Protein AF-A0A522A6L1-F1 (afdb_monomer)

pLDDT: mean 83.58, std 16.87, range [43.78, 98.69]

Solvent-accessible surface area (backbone atoms only — not comparable to full-atom values): 8340 Å² total; per-residue (Å²): 120,76,72,61,56,57,54,59,55,55,58,62,72,67,55,77,78,79,66,90,67,62,42,69,66,44,76,40,75,52,79,42,57,70,81,71,92,46,49,16,34,27,39,37,32,61,22,36,39,51,33,74,46,68,96,42,51,43,64,48,28,41,23,33,35,40,39,32,49,22,40,40,36,20,24,17,7,37,40,48,37,16,37,41,90,86,75,62,67,79,43,66,12,54,35,36,37,30,21,41,64,6,35,38,34,13,30,37,63,84,66,90,85,67,92,48,74,80,68,49,46,76,79,46,55,33,38,73,46,80,38,46,80,38,79,44,76,42,40,76,72,97,59,97,43,35,49,79,45,66,41,68,77,130

Structure (mmCIF, N/CA/C/O backbone):
data_AF-A0A522A6L1-F1
#
_entry.id   AF-A0A522A6L1-F1
#
loop_
_atom_site.group_PDB
_atom_site.id
_atom_site.type_symbol
_atom_site.label_atom_id
_atom_site.label_alt_id
_atom_site.label_comp_id
_atom_site.label_asym_id
_atom_site.label_entity_id
_atom_site.label_seq_id
_atom_site.pdbx_PDB_ins_code
_atom_site.Cartn_x
_atom_site.Cartn_y
_atom_site.Cartn_z
_atom_site.occupancy
_atom_site.B_iso_or_equiv
_atom_site.auth_seq_id
_atom_site.auth_comp_id
_atom_site.auth_asym_id
_atom_site.auth_atom_id
_atom_site.pdbx_PDB_model_num
ATOM 1 N N . MET A 1 1 ? -58.628 11.041 -0.594 1.00 51.97 1 MET A N 1
ATOM 2 C CA . MET A 1 1 ? -57.531 10.710 -1.535 1.00 51.97 1 MET A CA 1
ATOM 3 C C . MET A 1 1 ? -56.247 11.518 -1.302 1.00 51.97 1 MET A C 1
ATOM 5 O O . MET A 1 1 ? -55.186 10.922 -1.327 1.00 51.97 1 MET A O 1
ATOM 9 N N . LYS A 1 2 ? -56.299 12.824 -0.983 1.00 49.16 2 LYS A N 1
ATOM 10 C CA . LYS A 1 2 ? -55.092 13.662 -0.771 1.00 49.16 2 LYS A CA 1
ATOM 11 C C . LYS A 1 2 ? -54.230 13.294 0.459 1.00 49.16 2 LYS A C 1
ATOM 13 O O . LYS A 1 2 ? -53.025 13.484 0.431 1.00 49.16 2 LYS A O 1
ATOM 18 N N . ARG A 1 3 ? -54.829 12.726 1.518 1.00 54.03 3 ARG A N 1
ATOM 19 C CA . ARG A 1 3 ? -54.129 12.369 2.774 1.00 54.03 3 ARG A CA 1
ATOM 20 C C . ARG A 1 3 ? -53.244 11.116 2.681 1.00 54.03 3 ARG A C 1
ATOM 22 O O . ARG A 1 3 ? -52.267 11.024 3.410 1.00 54.03 3 ARG A O 1
ATOM 29 N N . LEU A 1 4 ? -53.564 10.183 1.783 1.00 54.91 4 LEU A N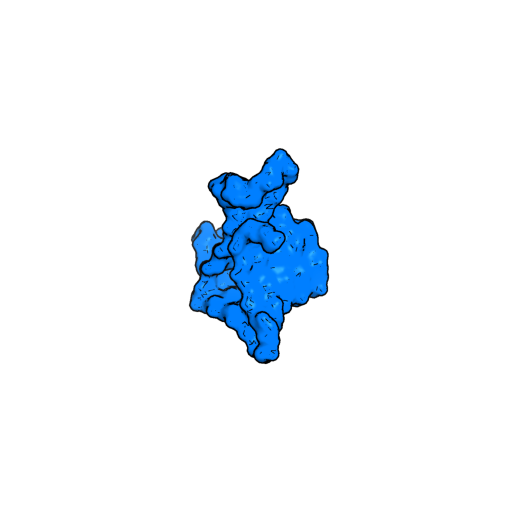 1
ATOM 30 C CA . LEU A 1 4 ? -52.783 8.950 1.591 1.00 54.91 4 LEU A CA 1
ATOM 31 C C . LEU A 1 4 ? -51.475 9.213 0.825 1.00 54.91 4 LEU A C 1
ATOM 33 O O . LEU A 1 4 ? -50.470 8.576 1.109 1.00 54.91 4 LEU A O 1
ATOM 37 N N . ILE A 1 5 ? -51.468 10.210 -0.066 1.00 58.81 5 ILE A N 1
ATOM 38 C CA . ILE A 1 5 ? -50.300 10.587 -0.882 1.00 58.81 5 ILE A CA 1
ATOM 39 C C . ILE A 1 5 ? -49.198 11.241 -0.025 1.00 58.81 5 ILE A C 1
ATOM 41 O O . ILE A 1 5 ? -48.010 11.014 -0.248 1.00 58.81 5 ILE A O 1
ATOM 45 N N . CYS A 1 6 ? -49.574 12.023 0.994 1.00 56.56 6 CYS A N 1
ATOM 46 C CA . CYS A 1 6 ? -48.604 12.669 1.886 1.00 56.56 6 CYS A CA 1
ATOM 47 C C . CYS A 1 6 ? -47.882 11.666 2.801 1.00 56.56 6 CYS A C 1
ATOM 49 O O . CYS A 1 6 ? -46.703 11.851 3.090 1.00 56.56 6 CYS A O 1
ATOM 51 N N . LEU A 1 7 ? -48.561 10.592 3.220 1.00 58.56 7 LEU A N 1
ATOM 52 C CA . LEU A 1 7 ? -47.963 9.539 4.050 1.00 58.56 7 LEU A CA 1
ATOM 53 C C . LEU A 1 7 ? -46.969 8.678 3.257 1.00 58.56 7 LEU A C 1
ATOM 55 O O . LEU A 1 7 ? -45.917 8.328 3.784 1.00 58.56 7 LEU A O 1
ATOM 59 N N . SER A 1 8 ? -47.246 8.403 1.978 1.00 59.91 8 SER A N 1
ATOM 60 C CA . SER A 1 8 ? -46.310 7.679 1.107 1.00 59.91 8 SER A CA 1
ATOM 61 C C . SER A 1 8 ? -45.046 8.480 0.770 1.00 59.91 8 SER A C 1
ATOM 63 O O . SER A 1 8 ? -43.976 7.891 0.655 1.00 59.91 8 SER A O 1
ATOM 65 N N . LEU A 1 9 ? -45.133 9.813 0.655 1.00 59.22 9 LEU A N 1
ATOM 66 C CA . LEU A 1 9 ? -43.952 10.662 0.436 1.00 59.22 9 LEU A CA 1
ATOM 67 C C . LEU A 1 9 ? -43.072 10.777 1.691 1.00 59.22 9 LEU A C 1
ATOM 69 O O . LEU A 1 9 ? -41.850 10.791 1.579 1.00 59.22 9 LEU A O 1
ATOM 73 N N . ALA A 1 10 ? -43.678 10.827 2.881 1.00 59.50 10 ALA A N 1
ATOM 74 C CA . ALA A 1 10 ? -42.939 10.889 4.143 1.00 59.50 10 ALA A CA 1
ATOM 75 C C . ALA A 1 10 ? -42.181 9.584 4.450 1.00 59.50 10 ALA A C 1
ATOM 77 O O . ALA A 1 10 ? -41.087 9.628 5.005 1.00 59.50 10 ALA A O 1
ATOM 78 N N . ALA A 1 11 ? -42.725 8.429 4.048 1.00 61.41 11 ALA A N 1
ATOM 79 C CA . ALA A 1 11 ? -42.061 7.136 4.213 1.00 61.41 11 ALA A CA 1
ATOM 80 C C . ALA A 1 11 ? -40.812 6.976 3.322 1.00 61.41 11 ALA A C 1
ATOM 82 O O . ALA A 1 11 ? -39.856 6.323 3.730 1.00 61.41 11 ALA A O 1
ATOM 83 N N . LEU A 1 12 ? -40.781 7.606 2.139 1.00 58.12 12 LEU A N 1
ATOM 84 C CA . LEU A 1 12 ? -39.610 7.589 1.250 1.00 58.12 12 LEU A CA 1
ATOM 85 C C . LEU A 1 12 ? -38.451 8.462 1.762 1.00 58.12 12 LEU A C 1
ATOM 87 O O . LEU A 1 12 ? -37.299 8.179 1.455 1.00 58.12 12 LEU A O 1
ATOM 91 N N . ALA A 1 13 ? -38.743 9.499 2.554 1.00 60.62 13 ALA A N 1
ATOM 92 C CA . ALA A 1 13 ? -37.740 10.411 3.115 1.00 60.62 13 ALA A CA 1
ATOM 93 C C . ALA A 1 13 ? -36.987 9.840 4.335 1.00 60.62 13 ALA A C 1
ATOM 95 O O . ALA A 1 13 ? -36.013 10.436 4.784 1.00 60.62 13 ALA A O 1
ATOM 96 N N . LEU A 1 14 ? -37.442 8.703 4.875 1.00 58.97 14 LEU A N 1
ATOM 97 C CA . LEU A 1 14 ? -36.831 8.011 6.017 1.00 58.97 14 LEU A CA 1
ATOM 98 C C . LEU A 1 14 ? -35.994 6.795 5.607 1.00 58.97 14 LEU A C 1
ATOM 100 O O . LEU A 1 14 ? -35.428 6.126 6.471 1.00 58.97 14 LEU A O 1
ATOM 104 N N . LEU A 1 15 ? -35.914 6.490 4.310 1.00 59.00 15 LEU A N 1
ATOM 105 C CA . LEU A 1 15 ? -34.979 5.482 3.833 1.00 59.00 15 LEU A CA 1
ATOM 106 C C . LEU A 1 15 ? -33.564 6.042 4.027 1.00 59.00 15 LEU A C 1
ATOM 108 O O . LEU A 1 15 ? -33.282 7.121 3.498 1.00 59.00 15 LEU A O 1
ATOM 112 N N . PRO A 1 16 ? -32.677 5.365 4.783 1.00 60.34 16 PRO A N 1
ATOM 113 C CA . PRO A 1 16 ? -31.289 5.778 4.846 1.00 60.34 16 PRO A CA 1
ATOM 114 C C . PRO A 1 16 ? -30.766 5.808 3.414 1.00 60.34 16 PRO A C 1
ATOM 116 O O . PRO A 1 16 ? -30.848 4.813 2.691 1.00 60.34 16 PRO A O 1
ATOM 119 N N . LEU A 1 17 ? -30.278 6.974 2.994 1.00 58.81 17 LEU A N 1
ATOM 120 C CA . LEU A 1 17 ? -29.469 7.084 1.793 1.00 58.81 17 LEU A CA 1
ATOM 121 C C . LEU A 1 17 ? -28.290 6.141 2.019 1.00 58.81 17 LEU A C 1
ATOM 123 O O . LEU A 1 17 ? -27.417 6.426 2.837 1.00 58.81 17 LEU A O 1
ATOM 127 N N . ALA A 1 18 ? -28.317 4.981 1.366 1.00 56.25 18 ALA A N 1
ATOM 128 C CA . ALA A 1 18 ? -27.181 4.083 1.327 1.00 56.25 18 ALA A CA 1
ATOM 129 C C . ALA A 1 18 ? -26.077 4.831 0.578 1.00 56.25 18 ALA A C 1
ATOM 131 O O . ALA A 1 18 ? -26.035 4.838 -0.651 1.00 56.25 18 ALA A O 1
ATOM 132 N N . SER A 1 19 ? -25.241 5.548 1.328 1.00 57.78 19 SER A N 1
ATOM 133 C CA . SER A 1 19 ? -23.975 6.030 0.806 1.00 57.78 19 SER A CA 1
ATOM 134 C C . SER A 1 19 ? -23.187 4.789 0.394 1.00 57.78 19 SER A C 1
ATOM 136 O O . SER A 1 19 ? -23.134 3.842 1.187 1.00 57.78 19 SER A O 1
ATOM 138 N N . PRO A 1 20 ? -22.625 4.722 -0.822 1.00 59.03 20 PRO A N 1
ATOM 139 C CA . PRO A 1 20 ? -21.675 3.671 -1.141 1.00 59.03 20 PRO A CA 1
ATOM 140 C C . PRO A 1 20 ? -20.497 3.807 -0.168 1.00 59.03 20 PRO A C 1
ATOM 142 O O . PRO A 1 20 ? -19.696 4.730 -0.273 1.00 59.03 20 PRO A O 1
ATOM 145 N N . GLY A 1 21 ? -20.464 2.941 0.846 1.00 63.69 21 GLY A N 1
ATOM 146 C CA . GLY A 1 21 ? -19.338 2.821 1.763 1.00 63.69 21 GLY A CA 1
ATOM 147 C C . GLY A 1 21 ? -18.177 2.097 1.088 1.00 63.69 21 GLY A C 1
ATOM 148 O O . GLY A 1 21 ? -18.372 1.410 0.082 1.00 63.69 21 GLY A O 1
ATOM 149 N N . ALA A 1 22 ? -16.982 2.239 1.660 1.00 75.00 22 ALA A N 1
ATOM 150 C CA . ALA A 1 22 ? -15.811 1.481 1.238 1.00 75.00 22 ALA A CA 1
ATOM 151 C C . ALA A 1 22 ? -16.128 -0.021 1.192 1.00 75.00 22 ALA A C 1
ATOM 153 O O . ALA A 1 22 ? -16.830 -0.542 2.063 1.00 75.00 22 ALA A O 1
ATOM 154 N N . GLN A 1 23 ? -15.589 -0.727 0.199 1.00 86.69 23 GLN A N 1
ATOM 155 C CA . GLN A 1 23 ? -15.687 -2.183 0.151 1.00 86.69 23 GLN A CA 1
ATOM 156 C C . GLN A 1 23 ? -15.013 -2.789 1.394 1.00 86.69 23 GLN A C 1
ATOM 158 O O . GLN A 1 23 ? -14.023 -2.263 1.902 1.00 86.69 23 GLN A O 1
ATOM 163 N N . ASP A 1 24 ? -15.498 -3.928 1.883 1.00 92.00 24 ASP A N 1
ATOM 164 C CA . ASP A 1 24 ? -14.879 -4.558 3.055 1.00 92.00 24 ASP A CA 1
ATOM 165 C C . ASP A 1 24 ? -13.410 -4.931 2.786 1.00 92.00 24 ASP A C 1
ATOM 167 O O . ASP A 1 24 ? -12.519 -4.567 3.557 1.00 92.00 24 ASP A O 1
ATOM 171 N N . THR A 1 25 ? -13.138 -5.609 1.666 1.00 97.25 25 THR A N 1
ATOM 172 C CA . THR A 1 25 ? -11.802 -6.131 1.343 1.00 97.25 25 THR A CA 1
ATOM 173 C C . THR A 1 25 ? -11.508 -6.071 -0.146 1.00 97.25 25 THR A C 1
ATOM 175 O O . THR A 1 25 ? -12.262 -6.624 -0.940 1.00 97.25 25 THR A O 1
ATOM 178 N N . TYR A 1 26 ? -10.378 -5.480 -0.521 1.00 98.06 26 TYR A N 1
ATOM 179 C CA . TYR A 1 26 ? -9.730 -5.656 -1.817 1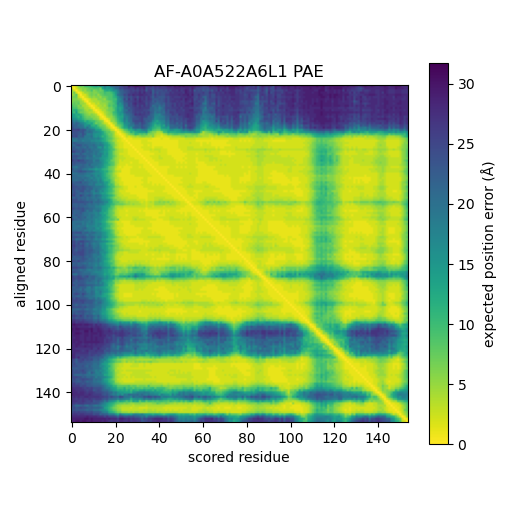.00 98.06 26 TYR A CA 1
ATOM 180 C C . TYR A 1 26 ? -8.678 -6.766 -1.714 1.00 98.06 26 TYR A C 1
ATOM 182 O O . TYR A 1 26 ? -7.815 -6.711 -0.838 1.00 98.06 26 TYR A O 1
ATOM 190 N N . ASP A 1 27 ? -8.739 -7.750 -2.612 1.00 98.25 27 ASP A N 1
ATOM 191 C CA . ASP A 1 27 ? -7.865 -8.924 -2.595 1.00 98.25 27 ASP A CA 1
ATOM 192 C C . ASP A 1 27 ? -7.284 -9.201 -3.993 1.00 98.25 27 ASP A C 1
ATOM 194 O O . ASP A 1 27 ? -7.996 -9.608 -4.917 1.00 98.25 27 ASP A O 1
ATOM 198 N N . ASN A 1 28 ? -5.982 -8.952 -4.164 1.00 98.19 28 ASN A N 1
ATOM 199 C CA . ASN A 1 28 ? -5.277 -9.171 -5.423 1.00 98.19 28 ASN A CA 1
ATOM 200 C C . ASN A 1 28 ? -4.524 -10.506 -5.444 1.00 98.19 28 ASN A C 1
ATOM 202 O O . ASN A 1 28 ? -3.550 -10.687 -4.716 1.00 98.19 28 ASN A O 1
ATOM 206 N N . HIS A 1 29 ? -4.879 -11.367 -6.396 1.00 98.25 29 HIS A N 1
ATOM 207 C CA . HIS A 1 29 ? -4.164 -12.609 -6.718 1.00 98.25 29 HIS A CA 1
ATOM 208 C C . HIS A 1 29 ? -3.451 -12.573 -8.085 1.00 98.25 29 HIS A C 1
ATOM 210 O O . HIS A 1 29 ? -2.821 -13.551 -8.483 1.00 98.25 29 HIS A O 1
ATOM 216 N N . GLY A 1 30 ? -3.576 -11.472 -8.832 1.00 97.81 30 GLY A N 1
ATOM 217 C CA . GLY A 1 30 ? -3.100 -11.345 -10.208 1.00 97.81 30 GLY A CA 1
ATOM 218 C C . GLY A 1 30 ? -1.924 -10.384 -10.375 1.00 97.81 30 GLY A C 1
ATOM 219 O O . GLY A 1 30 ? -1.287 -9.956 -9.410 1.00 97.81 30 GLY A O 1
ATOM 220 N N . PHE A 1 31 ? -1.648 -10.040 -11.634 1.00 98.31 31 PHE A N 1
ATOM 221 C CA . PHE A 1 31 ? -0.656 -9.034 -12.001 1.00 98.31 31 PHE A CA 1
ATOM 222 C C . PHE A 1 31 ? -1.344 -7.732 -12.421 1.00 98.31 31 PHE A C 1
ATOM 224 O O . PHE A 1 31 ? -2.054 -7.697 -13.425 1.00 98.31 31 PHE A O 1
ATOM 231 N N . ILE A 1 32 ? -1.138 -6.671 -11.643 1.00 98.19 32 ILE A N 1
ATOM 232 C CA . ILE A 1 32 ? -1.787 -5.373 -11.820 1.00 98.19 32 ILE A CA 1
ATOM 233 C C . ILE A 1 32 ? -0.777 -4.363 -12.364 1.00 98.19 32 ILE A C 1
ATOM 235 O O . ILE A 1 32 ? 0.188 -4.001 -11.687 1.00 98.19 32 ILE A O 1
ATOM 239 N N . THR A 1 33 ? -1.017 -3.902 -13.592 1.00 96.94 33 THR A N 1
ATOM 240 C CA . THR A 1 33 ? -0.168 -2.926 -14.301 1.00 96.94 33 THR A CA 1
ATOM 241 C C . THR A 1 33 ? -0.857 -1.589 -14.553 1.00 96.94 33 THR A C 1
ATOM 243 O O . THR A 1 33 ? -0.199 -0.567 -14.735 1.00 96.94 33 THR A O 1
ATOM 246 N N . VAL A 1 34 ? -2.191 -1.580 -14.542 1.00 96.25 34 VAL A N 1
ATOM 247 C CA . VAL A 1 34 ? -3.003 -0.367 -14.647 1.00 96.25 34 VAL A CA 1
ATOM 248 C C . VAL A 1 34 ? -3.449 0.019 -13.237 1.00 96.25 34 VAL A C 1
ATOM 250 O O . VAL A 1 34 ? -4.088 -0.814 -12.593 1.00 96.25 34 VAL A O 1
ATOM 253 N N . PRO A 1 35 ? -3.133 1.232 -12.741 1.00 96.12 35 PRO A N 1
ATOM 254 C CA . PRO A 1 35 ? -3.506 1.654 -11.392 1.00 96.12 35 PRO A CA 1
ATOM 255 C C . PRO A 1 35 ? -5.029 1.591 -11.171 1.00 96.12 35 PRO A C 1
ATOM 257 O O . PRO A 1 35 ? -5.766 2.318 -11.842 1.00 96.12 35 PRO A O 1
ATOM 260 N N . PRO A 1 36 ? -5.525 0.741 -10.253 1.00 96.44 36 PRO A N 1
ATOM 261 C CA . PRO A 1 36 ? -6.946 0.679 -9.935 1.00 96.44 36 PRO A CA 1
ATOM 262 C C . PRO A 1 36 ? -7.334 1.748 -8.905 1.00 96.44 36 PRO A C 1
ATOM 264 O O . PRO A 1 36 ? -6.514 2.176 -8.097 1.00 96.44 36 PRO A O 1
ATOM 267 N N . VAL A 1 37 ? -8.614 2.124 -8.875 1.00 94.75 37 VAL A N 1
ATOM 268 C CA . VAL A 1 37 ? -9.182 2.843 -7.725 1.00 94.75 37 VAL A CA 1
ATOM 269 C C . VAL A 1 37 ? -9.552 1.808 -6.670 1.00 94.75 37 VAL A C 1
ATOM 271 O O . VAL A 1 37 ? -10.378 0.935 -6.930 1.00 94.75 37 VAL A O 1
ATOM 274 N N . ILE A 1 38 ? -8.931 1.893 -5.495 1.00 95.94 38 ILE A N 1
ATOM 275 C CA . ILE A 1 38 ? -9.201 0.993 -4.373 1.00 95.94 38 ILE A CA 1
ATOM 276 C C . ILE A 1 38 ? -9.776 1.822 -3.235 1.00 95.94 38 ILE A C 1
ATOM 278 O O . ILE A 1 38 ? -9.055 2.611 -2.634 1.00 95.94 38 ILE A O 1
ATOM 282 N N . ASP A 1 39 ? -11.056 1.620 -2.945 1.00 95.00 39 ASP A N 1
ATOM 283 C CA . ASP A 1 39 ? -11.734 2.139 -1.759 1.00 95.00 39 ASP A CA 1
ATOM 284 C C . ASP A 1 39 ? -12.226 0.948 -0.942 1.00 95.00 39 ASP A C 1
ATOM 286 O O . ASP A 1 39 ? -13.288 0.379 -1.210 1.00 95.00 39 ASP A O 1
ATOM 290 N N . ALA A 1 40 ? -11.374 0.484 -0.030 1.00 95.88 40 ALA A N 1
ATOM 291 C CA . ALA A 1 40 ? -11.639 -0.710 0.752 1.00 95.88 40 ALA A CA 1
ATOM 292 C C . ALA A 1 40 ? -11.007 -0.629 2.137 1.00 95.88 40 ALA A C 1
ATOM 294 O O . ALA A 1 40 ? -9.890 -0.134 2.272 1.00 95.88 40 ALA A O 1
ATOM 295 N N . THR A 1 41 ? -11.682 -1.175 3.149 1.00 96.38 41 THR A N 1
ATOM 296 C CA . THR A 1 41 ? -11.199 -1.175 4.539 1.00 96.38 41 THR A CA 1
ATOM 297 C C . THR A 1 41 ? -9.962 -2.062 4.705 1.00 96.38 41 THR A C 1
ATOM 299 O O . THR A 1 41 ? -9.017 -1.690 5.410 1.00 96.38 41 THR A O 1
ATOM 302 N N . ASN A 1 42 ? -9.941 -3.212 4.029 1.00 98.12 42 ASN A N 1
ATOM 303 C CA . ASN A 1 42 ? -8.816 -4.140 4.000 1.00 98.12 42 ASN A CA 1
ATOM 304 C C . ASN A 1 42 ? -8.219 -4.213 2.591 1.00 98.12 42 ASN A C 1
ATOM 306 O O . ASN A 1 42 ? -8.940 -4.384 1.612 1.00 98.12 42 ASN A O 1
ATOM 310 N N . PHE A 1 43 ? -6.898 -4.133 2.496 1.00 98.56 43 PHE A N 1
ATOM 311 C CA . PHE A 1 43 ? -6.132 -4.353 1.277 1.00 98.56 43 PHE A CA 1
ATOM 312 C C . PHE A 1 43 ? -5.229 -5.566 1.477 1.00 98.56 43 PHE A C 1
ATOM 314 O O . PHE A 1 43 ? -4.400 -5.581 2.390 1.00 98.56 43 PHE A O 1
ATOM 321 N N . ILE A 1 44 ? -5.378 -6.570 0.616 1.00 98.62 44 ILE A N 1
ATOM 322 C CA . ILE A 1 44 ? -4.578 -7.790 0.629 1.00 98.62 44 ILE A CA 1
ATOM 323 C C . ILE A 1 44 ? -3.960 -7.984 -0.754 1.00 98.62 44 ILE A C 1
ATOM 325 O O . ILE A 1 44 ? -4.654 -7.993 -1.770 1.00 98.62 44 ILE A O 1
ATOM 329 N N . ASN A 1 45 ? -2.640 -8.141 -0.796 1.00 98.50 45 ASN A N 1
ATOM 330 C CA . ASN A 1 45 ? -1.916 -8.467 -2.016 1.00 98.50 45 ASN A CA 1
ATOM 331 C C . ASN A 1 45 ? -1.212 -9.821 -1.891 1.00 98.50 45 ASN A C 1
ATOM 333 O O . ASN A 1 45 ? -0.215 -9.941 -1.181 1.00 98.50 45 ASN A O 1
ATOM 337 N N . HIS A 1 46 ? -1.695 -10.815 -2.631 1.00 98.00 46 HIS A N 1
ATOM 338 C CA . HIS A 1 46 ? -1.006 -12.083 -2.888 1.00 98.00 46 HIS A CA 1
ATOM 339 C C . HIS A 1 46 ? -0.220 -12.062 -4.204 1.00 98.00 46 HIS A C 1
ATOM 341 O O . HIS A 1 46 ? 0.769 -12.778 -4.345 1.00 98.00 46 HIS A O 1
ATOM 347 N N . GLY A 1 47 ? -0.671 -11.254 -5.164 1.00 97.62 47 GLY A N 1
ATOM 348 C CA . GLY A 1 47 ? -0.089 -11.148 -6.495 1.00 97.62 47 GLY A CA 1
ATOM 349 C C . GLY A 1 47 ? 1.012 -10.095 -6.610 1.00 97.62 47 GLY A C 1
ATOM 350 O O . GLY A 1 47 ? 1.828 -9.879 -5.708 1.00 97.62 47 GLY A O 1
ATOM 351 N N . GLN A 1 48 ? 1.045 -9.435 -7.763 1.00 98.00 48 GLN A N 1
ATOM 352 C CA . GLN A 1 48 ? 2.049 -8.431 -8.083 1.00 98.00 48 GLN A CA 1
ATOM 353 C C . GLN A 1 48 ? 1.407 -7.126 -8.554 1.00 98.00 48 GLN A C 1
ATOM 355 O O . GLN A 1 48 ? 0.524 -7.132 -9.409 1.00 98.00 48 GLN A O 1
ATOM 360 N N . PHE A 1 49 ? 1.921 -6.007 -8.056 1.00 98.38 49 PHE A N 1
ATOM 361 C CA . PHE A 1 49 ? 1.706 -4.676 -8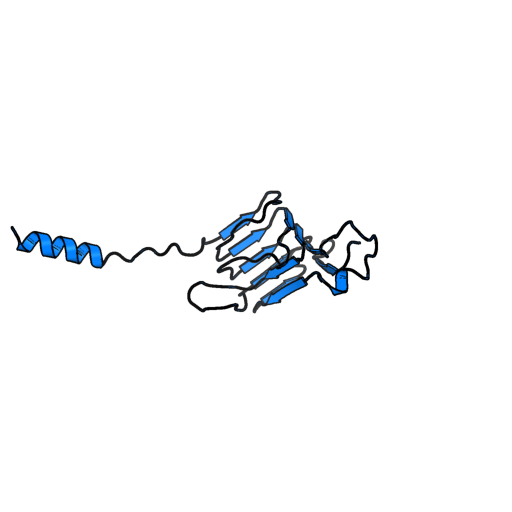.609 1.00 98.38 49 PHE A CA 1
ATOM 362 C C . PHE A 1 49 ? 2.975 -4.186 -9.309 1.00 98.38 49 PHE A C 1
ATOM 364 O O . PHE A 1 49 ? 4.079 -4.321 -8.781 1.00 98.38 49 PHE A O 1
ATOM 371 N N . SER A 1 50 ? 2.811 -3.606 -10.495 1.00 95.88 50 SER A N 1
ATOM 372 C CA . SER A 1 50 ? 3.852 -2.882 -11.227 1.00 95.88 50 SER A CA 1
ATOM 373 C C . SER A 1 50 ? 3.213 -1.640 -11.833 1.00 95.88 50 SER A C 1
ATOM 375 O O . SER A 1 50 ? 2.661 -1.678 -12.929 1.00 95.88 50 SER A O 1
ATOM 377 N N . LEU A 1 51 ? 3.198 -0.560 -11.055 1.00 95.12 51 LEU A N 1
ATOM 378 C CA . LEU A 1 51 ? 2.409 0.632 -11.344 1.00 95.12 51 LEU A 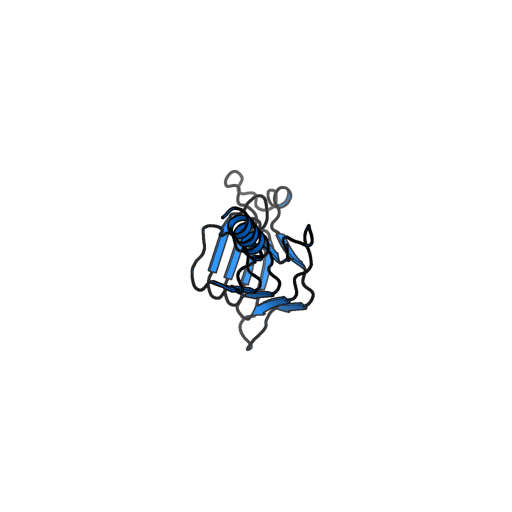CA 1
ATOM 379 C C . LEU A 1 51 ? 3.262 1.832 -11.753 1.00 95.12 51 LEU A C 1
ATOM 381 O O . LEU A 1 51 ? 4.401 1.994 -11.318 1.00 95.12 51 LEU A O 1
ATOM 385 N N . ILE A 1 52 ? 2.638 2.724 -12.521 1.00 92.31 52 ILE A N 1
ATOM 386 C CA . ILE A 1 52 ? 3.129 4.073 -12.803 1.00 92.31 52 ILE A CA 1
ATOM 387 C C . ILE A 1 52 ? 2.005 5.053 -12.453 1.00 92.31 52 ILE A C 1
ATOM 389 O O . ILE A 1 52 ? 0.957 5.051 -13.095 1.00 92.31 52 ILE A O 1
ATOM 393 N N . THR A 1 53 ? 2.206 5.871 -11.419 1.00 90.75 53 THR A N 1
ATOM 394 C CA . THR A 1 53 ? 1.216 6.823 -10.866 1.00 90.75 53 THR A CA 1
ATOM 395 C C . THR A 1 53 ? 1.761 8.247 -10.745 1.00 90.75 53 THR A C 1
ATOM 397 O O . THR A 1 53 ? 1.172 9.105 -10.086 1.00 90.75 53 THR A O 1
ATOM 400 N N . PHE A 1 54 ? 2.897 8.507 -11.391 1.00 84.56 54 PHE A N 1
ATOM 401 C CA . PHE A 1 54 ? 3.576 9.798 -11.423 1.00 84.56 54 PHE A CA 1
ATOM 402 C C . PHE A 1 54 ? 2.619 10.986 -11.668 1.00 84.56 54 PHE A C 1
ATOM 404 O O . PHE A 1 54 ? 1.744 10.894 -12.532 1.00 84.56 54 PHE A O 1
ATOM 411 N N . PRO A 1 55 ? 2.777 12.117 -10.946 1.00 85.38 55 PRO A N 1
ATOM 412 C CA . PRO A 1 55 ? 3.873 12.461 -10.026 1.00 85.38 55 PRO A CA 1
ATOM 413 C C . PRO A 1 55 ? 3.662 12.043 -8.565 1.00 85.38 55 PRO A C 1
ATOM 415 O O . PRO A 1 55 ? 4.464 12.396 -7.706 1.00 85.38 55 PRO A O 1
ATOM 418 N N . LYS A 1 56 ? 2.579 11.329 -8.240 1.00 90.25 56 LYS A N 1
ATOM 419 C CA . LYS A 1 56 ? 2.231 11.002 -6.850 1.00 90.25 56 LYS A CA 1
ATOM 420 C C . LYS A 1 56 ? 2.377 9.504 -6.578 1.00 90.25 56 LYS A C 1
ATOM 422 O O . LYS A 1 56 ? 2.141 8.700 -7.477 1.00 90.25 56 LYS A O 1
ATOM 427 N N . PRO A 1 57 ? 2.754 9.099 -5.353 1.00 93.19 57 PRO A N 1
ATOM 428 C CA . PRO A 1 57 ? 2.727 7.688 -4.990 1.00 93.19 57 PRO A CA 1
ATOM 429 C C . PRO A 1 57 ? 1.304 7.131 -5.121 1.00 93.19 57 PRO A C 1
ATOM 431 O O . PRO A 1 57 ? 0.332 7.866 -4.935 1.00 93.19 57 PRO A O 1
ATOM 434 N N . PHE A 1 58 ? 1.193 5.839 -5.418 1.00 96.06 58 PHE A N 1
ATOM 435 C CA . PHE A 1 58 ? -0.088 5.144 -5.408 1.00 96.06 58 PHE A CA 1
ATOM 436 C C . PHE A 1 58 ? -0.658 5.125 -3.990 1.00 96.06 58 PHE A C 1
ATOM 438 O O . PHE A 1 58 ? 0.081 4.960 -3.014 1.00 96.06 58 PHE A O 1
ATOM 445 N N . GLU A 1 59 ? -1.973 5.263 -3.892 1.00 96.00 59 GLU A N 1
ATOM 446 C CA . GLU A 1 59 ? -2.705 5.299 -2.636 1.00 96.00 59 GLU A CA 1
ATOM 447 C C . GLU A 1 59 ? -4.045 4.579 -2.758 1.00 96.00 59 GLU A C 1
ATOM 449 O O . GLU A 1 59 ? -4.564 4.371 -3.856 1.00 96.00 59 GLU A O 1
ATOM 454 N N . THR A 1 60 ? -4.606 4.225 -1.608 1.00 96.31 60 THR A N 1
ATOM 455 C CA . THR A 1 60 ? -5.952 3.671 -1.488 1.00 96.31 60 THR A CA 1
ATOM 456 C C . THR A 1 60 ? -6.823 4.601 -0.644 1.00 96.31 60 THR A C 1
ATOM 458 O O . THR A 1 60 ? -6.328 5.468 0.081 1.00 96.31 60 THR A O 1
ATOM 461 N N . PHE A 1 61 ? -8.136 4.429 -0.741 1.00 93.94 61 PHE A N 1
ATOM 462 C CA . PHE A 1 61 ? -9.136 5.174 0.012 1.00 93.94 61 PHE A CA 1
ATOM 463 C C . PHE A 1 61 ? -9.717 4.293 1.119 1.00 93.94 61 PHE A C 1
ATOM 465 O O . PHE A 1 61 ? -9.822 3.074 0.970 1.00 93.94 61 PHE A O 1
ATOM 472 N N . SER A 1 62 ? -10.027 4.915 2.260 1.00 94.81 62 SER A N 1
ATOM 473 C CA . SER A 1 62 ? -10.624 4.271 3.445 1.00 94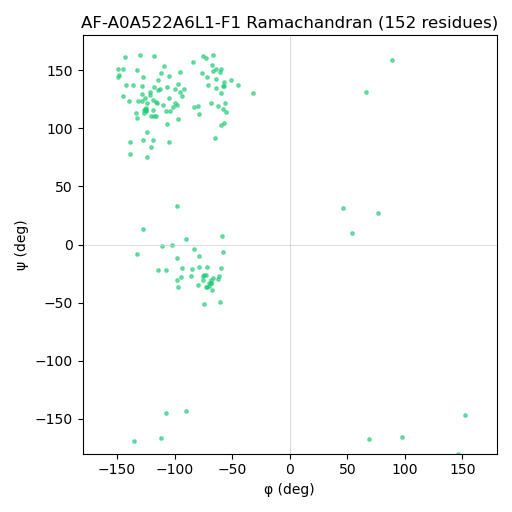.81 62 SER A CA 1
ATOM 474 C C . SER A 1 62 ? -9.891 3.042 4.020 1.00 94.81 62 SER A C 1
ATOM 476 O O . SER A 1 62 ? -10.419 2.370 4.905 1.00 94.81 62 SER A O 1
ATOM 478 N N . THR A 1 63 ? -8.669 2.734 3.577 1.00 97.50 63 THR A N 1
ATOM 479 C CA . THR A 1 63 ? -7.972 1.505 3.980 1.00 97.50 63 THR A CA 1
ATOM 480 C C . THR A 1 63 ? -7.331 1.622 5.347 1.00 97.50 63 THR A C 1
ATOM 482 O O . THR A 1 63 ? -6.440 2.435 5.571 1.00 97.50 63 THR A O 1
ATOM 485 N N . LEU A 1 64 ? -7.760 0.762 6.266 1.00 97.19 64 LEU A N 1
ATOM 486 C CA . LEU A 1 64 ? -7.216 0.669 7.617 1.00 97.19 64 LEU A CA 1
ATOM 487 C C . LEU A 1 64 ? -6.185 -0.450 7.752 1.00 97.19 64 LEU A C 1
ATOM 489 O O . LEU A 1 64 ? -5.274 -0.324 8.569 1.00 97.19 64 LEU A O 1
ATOM 493 N N . ASN A 1 65 ? -6.314 -1.528 6.978 1.00 98.44 65 ASN A N 1
ATOM 494 C CA . ASN A 1 65 ? -5.460 -2.704 7.108 1.00 98.44 65 ASN A CA 1
ATOM 495 C C . ASN A 1 65 ? -4.796 -3.039 5.775 1.00 98.44 65 ASN A C 1
ATOM 497 O O . ASN A 1 65 ? -5.468 -3.433 4.825 1.00 98.44 65 ASN A O 1
ATOM 501 N N . TYR A 1 66 ? -3.473 -2.933 5.732 1.00 98.69 66 TYR A N 1
ATOM 502 C CA . TYR A 1 66 ? -2.655 -3.328 4.594 1.00 98.69 66 TYR A CA 1
ATOM 503 C C . TYR A 1 66 ? -1.940 -4.637 4.897 1.00 98.69 66 TYR A C 1
ATOM 505 O O . TYR A 1 66 ? -1.215 -4.735 5.886 1.00 98.69 66 TYR A O 1
ATOM 513 N N . THR A 1 67 ? -2.113 -5.622 4.022 1.00 98.44 67 THR A N 1
ATOM 514 C CA . THR A 1 67 ? -1.409 -6.901 4.076 1.00 98.44 67 THR A CA 1
ATOM 515 C C . THR A 1 67 ? -0.770 -7.197 2.727 1.00 98.44 67 THR A C 1
ATOM 517 O O . THR A 1 67 ? -1.454 -7.269 1.709 1.00 98.44 67 THR A O 1
ATOM 520 N N . ASN A 1 68 ? 0.541 -7.405 2.715 1.00 98.12 68 ASN A N 1
ATOM 521 C CA . ASN A 1 68 ? 1.271 -7.818 1.526 1.00 98.12 68 ASN A CA 1
ATOM 522 C C . ASN A 1 68 ? 1.949 -9.172 1.751 1.00 98.12 68 ASN A C 1
ATOM 524 O O . ASN A 1 68 ? 2.748 -9.323 2.671 1.00 98.12 68 ASN A O 1
ATOM 528 N N . TYR A 1 69 ? 1.645 -10.128 0.879 1.00 96.38 69 TYR A N 1
ATOM 529 C CA . TYR A 1 69 ? 2.333 -11.412 0.731 1.00 96.38 69 TYR A CA 1
ATOM 530 C C . TYR A 1 69 ? 3.175 -11.468 -0.552 1.00 96.38 69 TYR A C 1
ATOM 532 O O . TYR A 1 69 ? 4.084 -12.290 -0.652 1.00 96.38 69 TYR A O 1
ATOM 540 N N . GLY A 1 70 ? 2.853 -10.621 -1.535 1.00 95.88 70 GLY A N 1
ATOM 541 C CA . GLY A 1 70 ? 3.457 -10.618 -2.863 1.00 95.88 70 GLY A CA 1
ATOM 542 C C . GLY A 1 70 ? 4.401 -9.440 -3.110 1.00 95.88 70 GLY A C 1
ATOM 543 O O . GLY A 1 70 ? 5.118 -8.982 -2.219 1.00 95.88 70 GLY A O 1
ATOM 544 N N . SER A 1 71 ? 4.419 -8.944 -4.347 1.00 96.44 71 SER A N 1
ATOM 545 C CA . SER A 1 71 ? 5.304 -7.849 -4.767 1.00 96.44 71 SER A CA 1
ATOM 546 C C . SER A 1 71 ? 4.515 -6.585 -5.101 1.00 96.44 71 SER A C 1
ATOM 548 O O . SER A 1 71 ? 3.515 -6.636 -5.812 1.00 96.44 71 SER A O 1
ATOM 550 N N . MET A 1 72 ? 4.962 -5.439 -4.600 1.00 97.81 72 MET A N 1
ATOM 551 C CA . MET A 1 72 ? 4.327 -4.142 -4.789 1.00 97.81 72 MET A CA 1
ATOM 552 C C . MET A 1 72 ? 5.336 -3.123 -5.311 1.00 97.81 72 MET A C 1
ATOM 554 O O . MET A 1 72 ? 5.984 -2.427 -4.535 1.00 97.81 72 MET A O 1
ATOM 558 N N . GLY A 1 73 ? 5.458 -3.013 -6.633 1.00 95.62 73 GLY A N 1
ATOM 559 C CA . GLY A 1 73 ? 6.284 -2.012 -7.306 1.00 95.62 73 GLY A CA 1
ATOM 560 C C . GLY A 1 73 ? 5.455 -0.833 -7.810 1.00 95.62 73 GLY A C 1
ATOM 561 O O . GLY A 1 73 ? 4.414 -1.032 -8.438 1.00 95.62 73 GLY A O 1
ATOM 562 N N . SER A 1 74 ? 5.913 0.394 -7.560 1.00 93.75 74 SER A N 1
ATOM 563 C CA . SER A 1 74 ? 5.281 1.600 -8.107 1.00 93.75 74 SER A CA 1
ATOM 564 C C . SER A 1 74 ? 6.287 2.723 -8.368 1.00 93.75 74 SER A C 1
ATOM 566 O O . SER A 1 74 ? 7.244 2.901 -7.612 1.00 93.75 74 SER A O 1
ATOM 568 N N . GLN A 1 75 ? 6.032 3.503 -9.419 1.00 91.19 75 GLN A N 1
ATOM 569 C CA . GLN A 1 75 ? 6.715 4.756 -9.743 1.00 91.19 75 GLN A CA 1
ATOM 570 C C . GLN A 1 75 ? 5.756 5.944 -9.541 1.00 91.19 75 GLN A C 1
ATOM 572 O O . GLN A 1 75 ? 4.734 6.003 -10.229 1.00 91.19 75 GLN A O 1
ATOM 577 N N . PRO A 1 76 ? 6.048 6.919 -8.656 1.00 90.12 76 PRO A N 1
ATOM 578 C CA . PRO A 1 76 ? 7.255 7.062 -7.837 1.00 90.12 76 PRO A CA 1
ATOM 579 C C . PRO A 1 76 ? 7.226 6.244 -6.537 1.00 90.12 76 PRO A C 1
ATOM 581 O O . PRO A 1 76 ? 8.197 6.265 -5.789 1.00 90.12 76 PRO A O 1
ATOM 584 N N . GLY A 1 77 ? 6.127 5.558 -6.209 1.00 94.56 77 GLY A N 1
ATOM 585 C CA . GLY A 1 77 ? 6.084 4.697 -5.027 1.00 94.56 77 GLY A CA 1
ATOM 586 C C . GLY A 1 77 ? 4.705 4.535 -4.410 1.00 94.56 77 GLY A C 1
ATOM 587 O O . GLY A 1 77 ? 3.701 4.516 -5.124 1.00 94.56 77 GLY A O 1
ATOM 588 N N . TRP A 1 78 ? 4.667 4.400 -3.085 1.00 97.00 78 TRP A N 1
ATOM 589 C CA . TRP A 1 78 ? 3.484 3.980 -2.333 1.00 97.00 78 TRP A CA 1
ATOM 590 C C . TRP A 1 78 ? 3.201 4.869 -1.129 1.00 97.00 78 TRP A C 1
ATOM 592 O O . TRP A 1 78 ? 4.107 5.415 -0.494 1.00 97.00 78 TRP A O 1
ATOM 602 N N . ARG A 1 79 ? 1.919 4.969 -0.788 1.00 97.00 79 ARG A N 1
ATOM 603 C CA . ARG A 1 79 ? 1.431 5.654 0.400 1.00 97.00 79 ARG A CA 1
ATOM 604 C C . ARG A 1 79 ? 0.402 4.781 1.113 1.00 97.00 79 ARG A C 1
ATOM 606 O O . ARG A 1 79 ? -0.682 4.537 0.595 1.00 97.00 79 ARG A O 1
ATOM 613 N N . PHE A 1 80 ? 0.772 4.322 2.303 1.00 98.12 80 PHE A N 1
ATOM 614 C CA . PHE A 1 80 ? -0.021 3.474 3.185 1.00 98.12 80 PHE A CA 1
ATOM 615 C C . PHE A 1 80 ? -0.547 4.321 4.347 1.00 98.12 80 PHE A C 1
ATOM 617 O O . PHE A 1 80 ? 0.110 4.476 5.378 1.00 98.12 80 PHE A O 1
ATOM 624 N N . GLU A 1 81 ? -1.711 4.918 4.120 1.00 97.00 81 GLU A N 1
ATOM 625 C CA . GLU A 1 81 ? -2.431 5.854 4.986 1.00 97.00 81 GLU A CA 1
ATOM 626 C C . GLU A 1 81 ? -3.926 5.669 4.734 1.00 97.00 81 GLU A C 1
ATOM 628 O O . GLU A 1 81 ? -4.324 5.369 3.611 1.00 97.00 81 GLU A O 1
ATOM 633 N N . THR A 1 82 ? -4.771 5.931 5.728 1.00 95.56 82 THR A N 1
ATOM 634 C CA . THR A 1 82 ? -6.217 5.948 5.490 1.00 95.56 82 THR A CA 1
ATOM 635 C C . THR A 1 82 ? -6.679 7.358 5.134 1.00 95.56 82 THR A C 1
ATOM 637 O O . THR A 1 82 ? -6.300 8.336 5.780 1.00 95.56 82 THR A O 1
ATOM 640 N N . THR A 1 83 ? -7.503 7.475 4.095 1.00 92.38 83 THR A N 1
ATOM 641 C CA . THR A 1 83 ? -8.182 8.726 3.722 1.00 92.38 83 THR A CA 1
ATOM 642 C C . THR A 1 83 ? -9.683 8.452 3.676 1.00 92.38 83 THR A C 1
ATOM 644 O O . THR A 1 83 ? -10.233 8.249 2.592 1.00 92.38 83 THR A O 1
ATOM 647 N N . PRO A 1 84 ? -10.341 8.328 4.841 1.00 85.19 84 PRO A N 1
ATOM 648 C CA . PRO A 1 84 ? -11.767 8.073 4.890 1.00 85.19 84 PRO A CA 1
ATOM 649 C C . PRO A 1 84 ? -12.530 9.337 4.466 1.00 85.19 84 PRO A C 1
ATOM 651 O O . PRO A 1 84 ? -12.105 10.452 4.796 1.00 85.19 84 PRO A O 1
ATOM 654 N N . PRO A 1 85 ? -13.665 9.187 3.766 1.00 80.69 85 PRO A N 1
ATOM 655 C CA . PRO A 1 85 ? -14.413 10.313 3.206 1.00 80.69 85 PRO A CA 1
ATOM 656 C C . PRO A 1 85 ? -14.918 11.292 4.278 1.00 80.69 85 PRO A C 1
ATOM 658 O O . PRO A 1 85 ? -15.040 12.485 4.007 1.00 80.69 85 PRO A O 1
ATOM 661 N N . ASP A 1 86 ? -15.144 10.808 5.503 1.00 82.06 86 ASP A N 1
ATOM 662 C CA . ASP A 1 86 ? -15.838 11.558 6.555 1.00 82.06 86 ASP A CA 1
ATOM 663 C C . ASP A 1 86 ? -14.914 12.347 7.496 1.00 82.06 86 ASP A C 1
ATOM 665 O O . ASP A 1 86 ? -15.370 13.272 8.168 1.00 82.06 86 ASP A O 1
ATOM 669 N N . LEU A 1 87 ? -13.622 11.998 7.582 1.00 77.50 87 LEU A N 1
ATOM 670 C CA . LEU A 1 87 ? -12.703 12.618 8.555 1.00 77.50 87 LEU A CA 1
ATOM 671 C C . LEU A 1 87 ? -11.856 13.749 7.970 1.00 77.50 87 LEU A C 1
ATOM 673 O O . LEU A 1 87 ? -11.235 14.486 8.733 1.00 77.50 87 LEU A O 1
ATOM 677 N N . GLY A 1 88 ? -11.844 13.901 6.643 1.00 79.69 88 GLY A N 1
ATOM 678 C CA . GLY A 1 88 ? -11.045 14.902 5.944 1.00 79.69 88 GLY A CA 1
ATOM 679 C C . GLY A 1 88 ? -9.536 14.654 6.060 1.00 79.69 88 GLY A C 1
ATOM 680 O O . GLY A 1 88 ? -8.978 14.470 7.140 1.00 79.69 88 GLY A O 1
ATOM 681 N N . GLY A 1 89 ? -8.839 14.692 4.927 1.00 86.81 89 GLY A N 1
ATOM 682 C CA . GLY A 1 89 ? -7.387 14.524 4.904 1.00 86.81 89 GLY A CA 1
ATOM 683 C C . GLY A 1 89 ? -6.917 13.110 5.259 1.00 86.81 89 GLY A C 1
ATOM 684 O O . GLY A 1 89 ? -7.683 12.150 5.259 1.00 86.81 89 GLY A O 1
ATOM 685 N N . ARG A 1 90 ? -5.610 12.993 5.496 1.00 92.56 90 ARG A N 1
ATOM 686 C CA . ARG A 1 90 ? -4.910 11.718 5.679 1.00 92.56 90 ARG A CA 1
ATOM 687 C C . ARG A 1 90 ? -4.757 11.406 7.155 1.00 92.56 90 ARG A C 1
ATOM 689 O O . ARG A 1 90 ? -4.393 12.282 7.935 1.00 92.56 90 ARG A O 1
ATOM 696 N N . HIS A 1 91 ? -4.968 10.148 7.503 1.00 95.50 91 HIS A N 1
ATOM 697 C CA . HIS A 1 91 ? -4.856 9.632 8.859 1.00 95.50 91 HIS A CA 1
ATOM 698 C C . HIS A 1 91 ? -3.990 8.375 8.869 1.00 95.50 91 HIS A C 1
ATOM 700 O O . HIS A 1 91 ? -3.743 7.745 7.836 1.00 95.50 91 HIS A O 1
ATOM 706 N N . MET A 1 92 ? -3.528 8.003 10.059 1.00 97.06 92 MET A N 1
ATOM 707 C CA . MET A 1 92 ? -2.812 6.746 10.244 1.00 97.06 92 MET A CA 1
ATOM 708 C C . MET A 1 92 ? -3.742 5.572 9.934 1.00 97.06 92 MET A C 1
ATOM 710 O O . MET A 1 92 ? -4.876 5.527 10.410 1.00 97.06 92 MET A O 1
ATOM 714 N N . ALA A 1 93 ? -3.249 4.601 9.174 1.00 97.88 93 ALA A N 1
ATOM 715 C CA . ALA A 1 93 ? -3.891 3.301 9.068 1.00 97.88 93 ALA A CA 1
ATOM 716 C C . ALA A 1 93 ? -3.817 2.555 10.415 1.00 97.88 93 ALA A C 1
ATOM 718 O O . ALA A 1 93 ? -3.007 2.876 11.291 1.00 97.88 93 ALA A O 1
ATOM 719 N N . ALA A 1 94 ? -4.640 1.527 10.592 1.00 98.00 94 ALA A N 1
ATOM 720 C CA . ALA A 1 94 ? -4.562 0.685 11.779 1.00 98.00 94 ALA A CA 1
ATOM 721 C C . ALA A 1 94 ? -3.344 -0.249 11.696 1.00 98.00 94 ALA A C 1
ATOM 723 O O . ALA A 1 94 ? -2.512 -0.276 12.606 1.00 98.00 94 ALA A O 1
ATOM 724 N N . ASN A 1 95 ? -3.201 -0.970 10.581 1.00 98.31 95 ASN A N 1
ATOM 725 C CA . ASN A 1 95 ? -2.183 -2.002 10.414 1.00 98.31 95 ASN A CA 1
ATOM 726 C C . ASN A 1 95 ? -1.505 -1.927 9.045 1.00 98.31 95 ASN A C 1
ATOM 728 O O . ASN A 1 95 ? -2.168 -1.822 8.014 1.00 98.31 95 ASN A O 1
ATOM 732 N N . PHE A 1 96 ? -0.185 -2.082 9.042 1.00 98.56 96 PHE A N 1
ATOM 733 C CA . PHE A 1 96 ? 0.611 -2.398 7.864 1.00 98.56 96 PHE A CA 1
ATOM 734 C C . PHE A 1 96 ? 1.427 -3.659 8.143 1.00 98.56 96 PHE A C 1
ATOM 736 O O . PHE A 1 96 ? 2.267 -3.672 9.045 1.00 98.56 96 PHE A O 1
ATOM 743 N N . VAL A 1 97 ? 1.185 -4.717 7.373 1.00 98.06 97 VAL A N 1
ATOM 744 C CA . VAL A 1 97 ? 1.879 -5.998 7.508 1.00 98.06 97 VAL A CA 1
ATOM 745 C C . VAL A 1 97 ? 2.462 -6.416 6.165 1.00 98.06 97 VAL A C 1
ATOM 747 O O . VAL A 1 97 ? 1.734 -6.704 5.218 1.00 98.06 97 VAL A O 1
ATOM 750 N N . ASN A 1 98 ? 3.786 -6.498 6.097 1.00 97.12 98 ASN A N 1
ATOM 751 C CA . ASN A 1 98 ? 4.509 -7.078 4.973 1.00 97.12 98 ASN A CA 1
ATOM 752 C C . ASN A 1 98 ? 5.059 -8.447 5.401 1.00 97.12 98 ASN A C 1
ATOM 754 O O . ASN A 1 98 ? 6.010 -8.526 6.185 1.00 97.12 98 ASN A O 1
ATOM 758 N N . PHE A 1 99 ? 4.416 -9.523 4.949 1.00 96.12 99 PHE A N 1
ATOM 759 C CA . PHE A 1 99 ? 4.803 -10.903 5.248 1.00 96.12 99 PHE A CA 1
ATOM 760 C C . PHE A 1 99 ? 6.064 -11.302 4.490 1.00 96.12 99 PHE A C 1
ATOM 762 O O . PHE A 1 99 ? 6.387 -10.699 3.480 1.00 96.12 99 PHE A O 1
ATOM 769 N N . ASN A 1 100 ? 6.765 -12.343 4.934 1.00 93.19 100 ASN A N 1
ATOM 770 C CA . ASN A 1 100 ? 7.807 -12.974 4.126 1.00 93.19 100 ASN A CA 1
ATOM 771 C C . ASN A 1 100 ? 7.174 -13.760 2.955 1.00 93.19 100 ASN A C 1
ATOM 773 O O . ASN A 1 100 ? 6.219 -14.502 3.203 1.00 93.19 100 ASN A O 1
ATOM 777 N N . PRO A 1 101 ? 7.708 -13.692 1.716 1.00 92.88 101 PRO A N 1
ATOM 778 C CA . PRO A 1 101 ? 8.864 -12.915 1.241 1.00 92.88 101 PRO A CA 1
ATOM 779 C C . PRO A 1 101 ? 8.466 -11.582 0.563 1.00 92.88 101 PRO A C 1
ATOM 781 O O . PRO A 1 101 ? 9.082 -11.163 -0.413 1.00 92.88 101 PRO A O 1
ATOM 784 N N . GLY A 1 102 ? 7.390 -10.951 1.022 1.00 94.44 102 GLY A N 1
ATOM 785 C CA . GLY A 1 102 ? 6.759 -9.791 0.410 1.00 94.44 102 GLY A CA 1
ATOM 786 C C . GLY A 1 102 ? 7.688 -8.590 0.229 1.00 94.44 102 GLY A C 1
ATOM 787 O O . GLY A 1 102 ? 8.495 -8.236 1.094 1.00 94.44 102 GLY A O 1
ATOM 788 N N . VAL A 1 103 ? 7.541 -7.936 -0.920 1.00 95.56 103 VAL A N 1
ATOM 789 C CA . VAL A 1 103 ? 8.375 -6.811 -1.352 1.00 95.56 103 VAL A CA 1
ATOM 790 C C . VAL A 1 103 ? 7.497 -5.595 -1.587 1.00 95.56 103 VAL A C 1
ATOM 792 O O . VAL A 1 103 ? 6.539 -5.664 -2.351 1.00 95.56 103 VAL A O 1
ATOM 795 N N . VAL A 1 104 ? 7.857 -4.465 -0.986 1.00 97.06 104 VAL A N 1
ATOM 796 C CA . VAL A 1 104 ? 7.321 -3.149 -1.340 1.00 97.06 104 VAL A CA 1
ATOM 797 C C . VAL A 1 104 ? 8.464 -2.315 -1.887 1.00 97.06 104 VAL A C 1
ATOM 799 O O . VAL A 1 104 ? 9.463 -2.107 -1.204 1.00 97.06 104 VAL A O 1
ATOM 802 N N . GLN A 1 105 ? 8.327 -1.832 -3.113 1.00 95.00 105 GLN A N 1
ATOM 803 C CA . GLN A 1 105 ? 9.367 -1.085 -3.797 1.00 95.00 105 GLN A CA 1
ATOM 804 C C . GLN A 1 105 ? 8.797 0.193 -4.406 1.00 95.00 105 GLN A C 1
ATOM 806 O O . GLN A 1 105 ? 7.871 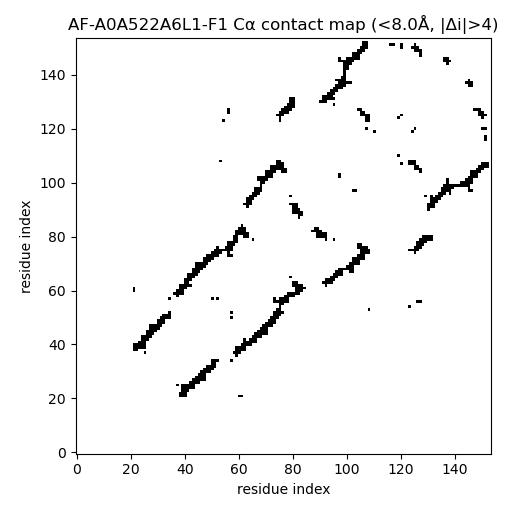0.171 -5.222 1.00 95.00 105 GLN A O 1
ATOM 811 N N . ALA A 1 106 ? 9.393 1.312 -4.015 1.00 93.12 106 ALA A N 1
ATOM 812 C CA . ALA A 1 106 ? 9.278 2.570 -4.723 1.00 93.12 106 ALA A CA 1
ATOM 813 C C . ALA A 1 106 ? 10.475 2.717 -5.660 1.00 93.12 106 ALA A C 1
ATOM 815 O O . ALA A 1 106 ? 11.616 2.491 -5.256 1.00 93.12 106 ALA A O 1
ATOM 816 N N . VAL A 1 107 ? 10.192 3.056 -6.912 1.00 86.31 107 VAL A N 1
ATOM 817 C CA . VAL A 1 107 ? 11.195 3.168 -7.968 1.00 86.31 107 VAL A CA 1
ATOM 818 C C . VAL A 1 107 ? 11.217 4.601 -8.471 1.00 86.31 107 VAL A C 1
ATOM 820 O O . VAL A 1 107 ? 10.159 5.194 -8.698 1.00 86.31 107 VAL A O 1
ATOM 823 N N . ASP A 1 108 ? 12.417 5.152 -8.655 1.00 80.19 108 ASP A N 1
ATOM 824 C CA . ASP A 1 108 ? 12.565 6.482 -9.239 1.00 80.19 108 ASP A CA 1
ATOM 825 C C . ASP A 1 108 ? 11.911 6.508 -10.641 1.00 80.19 108 ASP A C 1
ATOM 827 O O . ASP A 1 108 ? 12.070 5.564 -11.431 1.00 80.19 108 ASP A O 1
ATOM 831 N N . PRO A 1 109 ? 11.149 7.558 -10.982 1.00 68.88 109 PRO A N 1
ATOM 832 C CA . PRO A 1 109 ? 10.588 7.713 -12.312 1.00 68.88 109 PRO A CA 1
ATOM 833 C C . PRO A 1 109 ? 11.723 7.836 -13.334 1.00 68.88 109 PRO A C 1
ATOM 835 O O . PRO A 1 109 ? 12.572 8.726 -13.283 1.00 68.88 109 PRO A O 1
ATOM 838 N N . PHE A 1 110 ? 11.755 6.897 -14.276 1.00 65.62 110 PHE A N 1
ATOM 839 C CA . PHE A 1 110 ? 12.769 6.861 -15.320 1.00 65.62 110 PHE A CA 1
ATOM 840 C C . PHE A 1 110 ? 12.439 7.881 -16.415 1.00 65.62 110 PHE A C 1
ATOM 842 O O . PHE A 1 110 ? 11.490 7.701 -17.177 1.00 65.62 110 PHE A O 1
ATOM 849 N N . VAL A 1 111 ? 13.261 8.924 -16.544 1.00 55.78 111 VAL A N 1
ATOM 850 C CA . VAL A 1 111 ? 13.273 9.780 -17.736 1.00 55.78 111 VAL A CA 1
ATOM 851 C C . VAL A 1 111 ? 14.402 9.304 -18.649 1.00 55.78 111 VAL A C 1
ATOM 853 O O . VAL A 1 111 ? 15.580 9.530 -18.375 1.00 55.78 111 VAL A O 1
ATOM 856 N N . ALA A 1 112 ? 14.039 8.664 -19.763 1.00 53.03 112 ALA A N 1
ATOM 857 C CA . ALA A 1 112 ? 14.954 8.050 -20.736 1.00 53.03 112 ALA A CA 1
ATOM 858 C C . ALA A 1 112 ? 15.986 9.003 -21.376 1.00 53.03 112 ALA A C 1
ATOM 860 O O . ALA A 1 112 ? 16.854 8.563 -22.126 1.00 53.03 112 ALA A O 1
ATOM 861 N N . ALA A 1 113 ? 15.896 10.309 -21.123 1.00 52.19 113 ALA A N 1
ATOM 862 C CA . ALA A 1 113 ? 16.627 11.316 -21.876 1.00 52.19 113 ALA A CA 1
ATOM 863 C C . ALA A 1 113 ? 18.105 11.471 -21.483 1.00 52.19 113 ALA A C 1
ATOM 865 O O . ALA A 1 113 ? 18.847 12.035 -22.281 1.00 52.19 113 ALA A O 1
ATOM 866 N N . LEU A 1 114 ? 18.551 11.026 -20.296 1.00 55.62 114 LEU A N 1
ATOM 867 C CA . LEU A 1 114 ? 19.872 11.451 -19.802 1.00 55.62 114 LEU A CA 1
ATOM 868 C C . LEU A 1 114 ? 20.822 10.379 -19.249 1.00 55.62 114 LEU A C 1
ATOM 870 O O . LEU A 1 114 ? 21.974 10.731 -19.057 1.00 55.62 114 LEU A O 1
ATOM 874 N N . ASN A 1 115 ? 20.453 9.105 -19.043 1.00 53.22 115 ASN A N 1
ATOM 875 C CA . ASN A 1 115 ? 21.387 8.074 -18.514 1.00 53.22 115 ASN A CA 1
ATOM 876 C C . ASN A 1 115 ? 22.213 8.537 -17.281 1.00 53.22 115 ASN A C 1
ATOM 878 O O . ASN A 1 115 ? 23.354 8.124 -17.078 1.00 53.22 115 ASN A O 1
ATOM 882 N N . LEU A 1 116 ? 21.644 9.417 -16.451 1.00 59.97 116 LEU A N 1
ATOM 883 C CA . LEU A 1 116 ? 22.285 9.985 -15.263 1.00 59.97 116 LEU A CA 1
ATOM 884 C C . LEU A 1 116 ? 21.450 9.623 -14.024 1.00 59.97 116 LEU A C 1
ATOM 886 O O . LEU A 1 116 ? 20.615 10.425 -13.600 1.00 59.97 116 LEU A O 1
ATOM 890 N N . PRO A 1 117 ? 21.640 8.424 -13.440 1.00 56.09 117 PRO A N 1
ATOM 891 C CA . PRO A 1 117 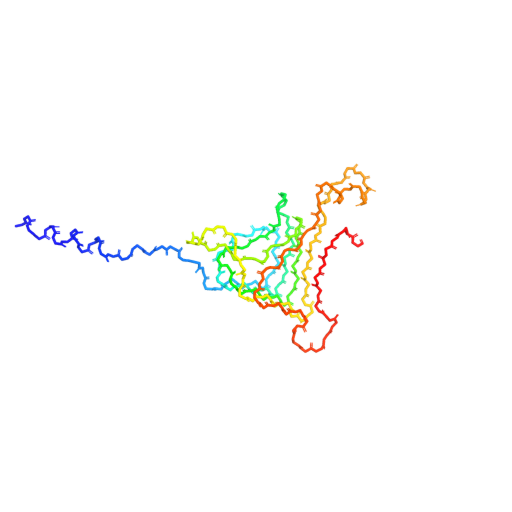? 20.768 7.910 -12.381 1.00 56.09 117 PRO A CA 1
ATOM 892 C C . PRO A 1 117 ? 20.777 8.774 -11.109 1.00 56.09 117 PRO A C 1
ATOM 894 O O . PRO A 1 117 ? 19.760 8.881 -10.436 1.00 56.09 117 PRO A O 1
ATOM 897 N N . CYS A 1 118 ? 21.885 9.455 -10.799 1.00 54.78 118 CYS A N 1
ATOM 898 C CA . CYS A 1 118 ? 22.011 10.270 -9.586 1.00 54.78 118 CYS A CA 1
ATOM 899 C C . CYS A 1 118 ? 21.465 11.705 -9.703 1.00 54.78 118 CYS A C 1
ATOM 901 O O . CYS A 1 118 ? 21.171 12.318 -8.680 1.00 54.78 118 CYS A O 1
ATOM 903 N N . LEU A 1 119 ? 21.330 12.260 -10.915 1.00 53.44 119 LEU A N 1
ATOM 904 C CA . LEU A 1 119 ? 20.867 13.643 -11.110 1.00 53.44 119 LEU A CA 1
ATOM 905 C C . LEU A 1 119 ? 19.329 13.738 -11.146 1.00 53.44 119 LEU A C 1
ATOM 907 O O . LEU A 1 119 ? 18.770 14.774 -10.799 1.00 53.44 119 LEU A O 1
ATOM 911 N N . LEU A 1 120 ? 18.650 12.658 -11.556 1.00 52.88 120 LEU A N 1
ATOM 912 C CA . LEU A 1 120 ? 17.190 12.603 -11.712 1.00 52.88 120 LEU A CA 1
ATOM 913 C C . LEU A 1 120 ? 16.447 12.394 -10.382 1.00 52.88 120 LEU A C 1
ATOM 915 O O . LEU A 1 120 ? 15.409 13.018 -10.170 1.00 52.88 120 LEU A O 1
ATOM 919 N N . ALA A 1 121 ? 17.015 11.618 -9.450 1.00 53.84 121 ALA A N 1
ATOM 920 C CA . ALA A 1 121 ? 16.436 11.397 -8.119 1.00 53.84 121 ALA A CA 1
ATOM 921 C C . ALA A 1 121 ? 16.262 12.695 -7.298 1.00 53.84 121 ALA A C 1
ATOM 923 O O . ALA A 1 121 ? 15.470 12.735 -6.362 1.00 53.84 121 ALA A O 1
ATOM 924 N N . LEU A 1 122 ? 16.986 13.769 -7.649 1.00 54.22 122 LEU A N 1
ATOM 925 C CA . LEU A 1 122 ? 16.869 15.078 -6.998 1.00 54.22 122 LEU A CA 1
ATOM 926 C C . LEU A 1 122 ? 15.586 15.832 -7.395 1.00 54.22 122 LEU A C 1
ATOM 928 O O . LEU A 1 122 ? 15.119 16.668 -6.626 1.00 54.22 122 LEU A O 1
ATOM 932 N N . TYR A 1 123 ? 15.035 15.558 -8.583 1.00 57.91 123 TYR A N 1
ATOM 933 C CA . TYR A 1 123 ? 13.852 16.251 -9.107 1.00 57.91 123 TYR A CA 1
ATOM 934 C C . TYR A 1 123 ? 12.561 15.482 -8.849 1.00 57.91 123 TYR A C 1
ATOM 936 O O . TYR A 1 123 ? 11.556 16.098 -8.511 1.00 57.91 123 TYR A O 1
ATOM 944 N N . ASP A 1 124 ? 12.614 14.153 -8.930 1.00 70.50 124 ASP A N 1
ATOM 945 C CA . ASP A 1 124 ? 11.453 13.292 -8.745 1.00 70.50 124 ASP A CA 1
ATOM 946 C C . ASP A 1 124 ? 11.840 12.056 -7.913 1.00 70.50 124 ASP A C 1
ATOM 948 O O . ASP A 1 124 ? 12.065 10.982 -8.469 1.00 70.50 124 ASP A O 1
ATOM 952 N N . PRO A 1 125 ? 11.979 12.177 -6.582 1.00 77.75 125 PRO A N 1
ATOM 953 C CA . PRO A 1 125 ? 12.431 11.059 -5.763 1.00 77.75 125 PRO A CA 1
ATOM 954 C C . PRO A 1 125 ? 11.388 9.937 -5.720 1.00 77.75 125 PRO A C 1
ATOM 956 O O . PRO A 1 125 ? 10.183 10.174 -5.834 1.00 77.75 125 PRO A O 1
ATOM 959 N N . SER A 1 126 ? 11.837 8.707 -5.488 1.00 87.81 126 SER A N 1
ATOM 960 C CA . SER A 1 126 ? 10.946 7.641 -5.039 1.00 87.81 126 SER A CA 1
ATOM 961 C C . SER A 1 126 ? 10.587 7.789 -3.561 1.00 87.81 126 SER A C 1
ATOM 963 O O . SER A 1 126 ? 11.380 8.259 -2.743 1.00 87.81 126 SER A O 1
ATOM 965 N N . PHE A 1 127 ? 9.369 7.377 -3.201 1.00 88.94 127 PHE A N 1
ATOM 966 C CA . PHE A 1 127 ? 8.883 7.496 -1.827 1.00 88.94 127 PHE A CA 1
ATOM 967 C C . PHE A 1 127 ? 8.039 6.299 -1.398 1.00 88.94 127 PHE A C 1
ATOM 969 O O . PHE A 1 127 ? 7.129 5.869 -2.108 1.00 88.94 127 PHE A O 1
ATOM 976 N N . VAL A 1 128 ? 8.271 5.834 -0.172 1.00 95.19 128 VAL A N 1
ATOM 977 C CA . VAL A 1 128 ? 7.336 4.975 0.558 1.00 95.19 128 VAL A CA 1
ATOM 978 C C . VAL A 1 128 ? 6.916 5.704 1.827 1.00 95.19 128 VAL A C 1
ATOM 980 O O . VAL A 1 128 ? 7.738 5.958 2.704 1.00 95.19 128 VAL A O 1
ATOM 983 N N . PHE A 1 129 ? 5.631 6.034 1.928 1.00 95.88 129 PHE A N 1
ATOM 984 C CA . PHE A 1 129 ? 5.033 6.566 3.150 1.00 95.88 129 PHE A CA 1
ATOM 985 C C . PHE A 1 129 ? 4.267 5.447 3.847 1.00 95.88 129 PHE A C 1
ATOM 987 O O . PHE A 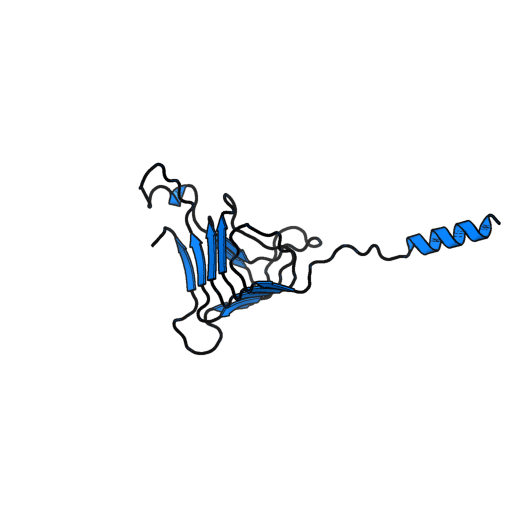1 129 ? 3.314 4.924 3.278 1.00 95.88 129 PHE A O 1
ATOM 994 N N . ILE A 1 130 ? 4.667 5.085 5.066 1.00 97.50 130 ILE A N 1
ATOM 995 C CA . ILE A 1 130 ? 3.923 4.147 5.916 1.00 97.50 130 ILE A CA 1
ATOM 996 C C . ILE A 1 130 ? 3.557 4.887 7.194 1.00 97.50 130 ILE A C 1
ATOM 998 O O . ILE A 1 130 ? 4.425 5.198 8.007 1.00 97.50 130 ILE A O 1
ATOM 1002 N N . SER A 1 131 ? 2.270 5.168 7.361 1.00 97.56 131 SER A N 1
ATOM 1003 C CA . SER A 1 131 ? 1.727 5.807 8.553 1.00 97.56 131 SER A CA 1
ATOM 1004 C C . SER A 1 131 ? 0.639 4.900 9.109 1.00 97.56 131 SER A C 1
ATOM 1006 O O . SER A 1 131 ? -0.489 4.885 8.619 1.00 97.56 131 SER A O 1
ATOM 1008 N N . ALA A 1 132 ? 0.999 4.081 10.096 1.00 97.75 132 ALA A N 1
ATOM 1009 C CA . ALA A 1 132 ? 0.095 3.116 10.707 1.00 97.75 132 ALA A CA 1
ATOM 1010 C C . ALA A 1 132 ? 0.368 2.968 12.205 1.00 97.75 132 ALA A C 1
ATOM 1012 O O . ALA A 1 132 ? 1.500 3.146 12.653 1.00 97.75 132 ALA A O 1
ATOM 1013 N N . THR A 1 133 ? -0.659 2.624 12.986 1.00 97.94 133 THR A N 1
ATOM 1014 C CA . THR A 1 133 ? -0.504 2.400 14.435 1.00 97.94 133 THR A CA 1
ATOM 1015 C C . THR A 1 133 ? 0.244 1.109 14.764 1.00 97.94 133 THR A C 1
ATOM 1017 O O . THR A 1 133 ? 0.788 0.972 15.856 1.00 97.94 133 THR A O 1
ATOM 1020 N N . ASN A 1 134 ? 0.302 0.177 13.812 1.00 98.00 134 ASN A N 1
ATOM 1021 C CA . ASN A 1 134 ? 1.036 -1.074 13.909 1.00 98.00 134 ASN A CA 1
ATOM 1022 C C . ASN A 1 134 ? 1.728 -1.373 12.572 1.00 98.00 134 ASN A C 1
ATOM 1024 O O . ASN A 1 134 ? 1.070 -1.435 11.532 1.00 98.00 134 ASN A O 1
ATOM 1028 N N . ILE A 1 135 ? 3.050 -1.549 12.602 1.00 97.75 135 ILE A N 1
ATOM 1029 C CA . ILE A 1 135 ? 3.888 -1.803 11.424 1.00 97.75 135 ILE A CA 1
ATOM 1030 C C . ILE A 1 135 ? 4.680 -3.081 11.678 1.00 97.75 135 ILE A C 1
ATOM 1032 O O . ILE A 1 135 ? 5.516 -3.129 12.579 1.00 97.75 135 ILE A O 1
ATOM 1036 N N . ILE A 1 136 ? 4.431 -4.106 10.867 1.00 95.75 136 ILE A N 1
ATOM 1037 C CA . ILE A 1 136 ? 5.124 -5.391 10.937 1.00 95.75 136 ILE A CA 1
ATOM 1038 C C . ILE A 1 136 ? 5.748 -5.681 9.575 1.00 95.75 136 ILE A C 1
ATOM 1040 O O . ILE A 1 136 ? 5.055 -5.779 8.563 1.00 95.75 136 ILE A O 1
ATOM 1044 N N . THR A 1 137 ? 7.063 -5.868 9.551 1.00 93.44 137 THR A N 1
ATOM 1045 C CA . THR A 1 137 ? 7.789 -6.385 8.391 1.00 93.44 137 THR A CA 1
ATOM 1046 C C . THR A 1 137 ? 8.392 -7.738 8.736 1.00 93.44 137 THR A C 1
ATOM 1048 O O . THR A 1 137 ? 8.829 -7.981 9.859 1.00 93.44 137 THR A O 1
ATOM 1051 N N . GLY A 1 138 ? 8.373 -8.651 7.772 1.00 89.06 138 GLY A N 1
ATOM 1052 C CA . GLY A 1 138 ? 8.906 -9.996 7.938 1.00 89.06 138 GLY A CA 1
ATOM 1053 C C . GLY A 1 138 ? 8.008 -10.935 8.743 1.00 89.06 138 GLY A C 1
ATOM 1054 O O . GLY A 1 138 ? 8.507 -11.865 9.377 1.00 89.06 138 GLY A O 1
ATOM 1055 N N . ALA A 1 139 ? 6.691 -10.703 8.730 1.00 83.38 139 ALA A N 1
ATOM 1056 C CA . ALA A 1 139 ? 5.727 -11.589 9.378 1.00 83.38 139 ALA A CA 1
ATOM 1057 C C . ALA A 1 139 ? 5.712 -12.990 8.732 1.00 83.38 139 ALA A C 1
ATOM 1059 O O . ALA A 1 139 ? 5.941 -13.138 7.531 1.00 83.38 139 ALA A O 1
ATOM 1060 N N . GLY A 1 140 ? 5.376 -14.019 9.513 1.00 82.00 140 GLY A N 1
ATOM 1061 C CA . GLY A 1 140 ? 5.278 -15.404 9.039 1.00 82.00 140 GLY A CA 1
ATOM 1062 C C . GLY A 1 140 ? 6.526 -16.253 9.310 1.00 82.00 140 GLY A C 1
ATOM 1063 O O . GLY A 1 140 ? 7.368 -15.913 10.136 1.00 82.00 140 GLY A O 1
ATOM 1064 N N . VAL A 1 141 ? 6.605 -17.410 8.651 1.00 75.19 141 VAL A N 1
ATOM 1065 C CA . VAL A 1 141 ? 7.676 -18.413 8.826 1.00 75.19 141 VAL A CA 1
ATOM 1066 C C . VAL A 1 141 ? 9.020 -17.842 8.333 1.00 75.19 141 VAL A C 1
ATOM 1068 O O . VAL A 1 141 ? 9.013 -17.025 7.407 1.00 75.19 141 VAL A O 1
ATOM 1071 N N . PRO A 1 142 ? 10.176 -18.237 8.910 1.00 69.06 142 PRO A N 1
ATOM 1072 C CA . PRO A 1 142 ? 11.485 -17.822 8.411 1.00 69.06 142 PRO A CA 1
ATOM 1073 C C . PRO A 1 142 ? 11.662 -18.170 6.924 1.00 69.06 142 PRO A C 1
ATOM 1075 O O . PRO A 1 142 ? 11.726 -19.337 6.544 1.00 69.06 142 PRO A O 1
ATOM 1078 N N . ALA A 1 143 ? 11.753 -17.132 6.098 1.00 70.00 143 ALA A N 1
ATOM 1079 C CA . ALA A 1 143 ? 12.149 -17.172 4.692 1.00 70.00 143 ALA A CA 1
ATOM 1080 C C . ALA A 1 143 ? 13.141 -16.020 4.435 1.00 70.00 143 ALA A C 1
ATOM 1082 O O . ALA A 1 143 ? 13.610 -15.402 5.390 1.00 70.00 143 ALA A O 1
ATOM 1083 N N . SER A 1 144 ? 13.468 -15.715 3.177 1.00 72.62 144 SER A N 1
ATOM 1084 C CA . SER A 1 144 ? 14.483 -14.724 2.757 1.00 72.62 144 SER A CA 1
ATOM 1085 C C . SER A 1 144 ? 14.270 -13.267 3.225 1.00 72.62 144 SER A C 1
ATOM 1087 O O . SER A 1 144 ? 15.022 -12.388 2.814 1.00 72.6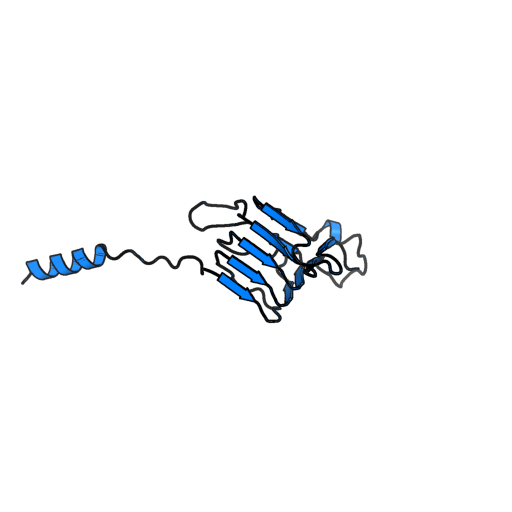2 144 SER A O 1
ATOM 1089 N N . GLY A 1 145 ? 13.291 -13.013 4.097 1.00 83.69 145 GLY A N 1
ATOM 1090 C CA . GLY A 1 145 ? 12.921 -11.703 4.620 1.00 83.69 145 GLY A CA 1
ATOM 1091 C C . GLY A 1 145 ? 11.882 -10.996 3.754 1.00 83.69 145 GLY A C 1
ATOM 1092 O O . GLY A 1 145 ? 11.716 -11.301 2.575 1.00 83.69 145 GLY A O 1
ATOM 1093 N N . ALA A 1 146 ? 11.179 -10.042 4.357 1.00 92.19 146 ALA A N 1
ATOM 1094 C CA . ALA A 1 146 ? 10.364 -9.063 3.653 1.00 92.19 146 ALA A CA 1
ATOM 1095 C C . ALA A 1 146 ? 11.187 -7.787 3.446 1.00 92.19 146 ALA A C 1
ATOM 1097 O O . ALA A 1 146 ? 12.025 -7.448 4.286 1.00 92.19 146 ALA A O 1
ATOM 1098 N N . SER A 1 147 ? 10.941 -7.056 2.361 1.00 92.94 147 SER A N 1
ATOM 1099 C CA . SER A 1 147 ? 11.691 -5.837 2.047 1.00 92.94 147 SER A CA 1
ATOM 1100 C C . SER A 1 147 ? 10.781 -4.641 1.787 1.00 92.94 147 SER A C 1
ATOM 1102 O O . SER A 1 147 ? 9.689 -4.759 1.231 1.00 92.94 147 SER A O 1
ATOM 1104 N N . VAL A 1 148 ? 11.251 -3.472 2.222 1.00 94.19 148 VAL A N 1
ATOM 1105 C CA . VAL A 1 148 ? 10.701 -2.163 1.866 1.00 94.19 148 VAL A CA 1
ATOM 1106 C C . VAL A 1 148 ? 11.855 -1.359 1.286 1.00 94.19 148 VAL A C 1
ATOM 1108 O O . VAL A 1 148 ? 12.845 -1.118 1.974 1.00 94.19 148 VAL A O 1
ATOM 1111 N N . ILE A 1 149 ? 11.759 -1.017 0.007 1.00 92.50 149 ILE A N 1
ATOM 1112 C CA . ILE A 1 149 ? 12.862 -0.485 -0.792 1.00 92.50 149 ILE A CA 1
ATOM 1113 C C . ILE A 1 149 ? 12.462 0.888 -1.334 1.00 92.50 149 ILE A C 1
ATOM 1115 O O . ILE A 1 149 ? 11.383 1.050 -1.906 1.00 92.50 149 ILE A O 1
ATOM 1119 N N . VAL A 1 150 ? 13.354 1.863 -1.163 1.00 89.75 150 VAL A N 1
ATOM 1120 C CA . VAL A 1 150 ? 13.270 3.205 -1.749 1.00 89.75 150 VAL A CA 1
ATOM 1121 C C . VAL A 1 150 ? 14.592 3.476 -2.453 1.00 89.75 150 VAL A C 1
ATOM 1123 O O . VAL A 1 150 ? 15.644 3.308 -1.834 1.00 89.75 150 VAL A O 1
ATOM 1126 N N . GLY A 1 151 ? 14.553 3.904 -3.711 1.00 74.25 151 GLY A N 1
ATOM 1127 C CA . GLY A 1 151 ? 15.730 4.437 -4.386 1.00 74.25 151 GLY A CA 1
ATOM 1128 C C . GLY A 1 151 ? 15.816 4.146 -5.879 1.00 74.25 151 GLY A C 1
ATOM 1129 O O . GLY A 1 151 ? 14.959 3.488 -6.480 1.00 74.25 151 GLY A O 1
ATOM 1130 N N . ALA A 1 152 ? 16.911 4.652 -6.447 1.00 59.94 152 ALA A N 1
ATOM 1131 C CA . ALA A 1 152 ? 17.291 4.465 -7.835 1.00 59.94 152 ALA A CA 1
ATOM 1132 C C . ALA A 1 152 ? 17.400 2.976 -8.157 1.00 59.94 152 ALA A C 1
ATOM 1134 O O . ALA A 1 152 ? 17.931 2.200 -7.364 1.00 59.94 152 ALA A O 1
ATOM 1135 N N . ASN A 1 153 ? 16.865 2.610 -9.322 1.00 53.28 153 ASN A N 1
ATOM 1136 C CA . ASN A 1 153 ? 16.953 1.284 -9.926 1.00 53.28 153 ASN A CA 1
ATOM 1137 C C . ASN A 1 153 ? 18.280 0.583 -9.582 1.00 53.28 153 ASN A C 1
ATOM 1139 O O . ASN A 1 153 ? 19.341 1.199 -9.713 1.00 53.28 153 ASN A O 1
ATOM 1143 N N . GLY A 1 154 ? 18.188 -0.671 -9.125 1.00 43.78 154 GLY A N 1
ATOM 1144 C CA . GLY A 1 154 ? 19.354 -1.527 -8.885 1.00 43.78 154 GLY A CA 1
ATOM 1145 C C . GLY A 1 154 ? 20.246 -1.691 -10.109 1.00 43.78 154 GLY A C 1
ATOM 1146 O O . GLY A 1 154 ? 19.758 -1.476 -11.243 1.00 43.78 154 GLY A O 1
#

Sequence (154 aa):
MKRLICLSLAALALLPLASPGAQDTYDNHGFITVPPVIDATNFINHGQFSLITFPKPFETFSTLNYTNYGSMGSQPGWRFETTPPDLGGRHMAANFVNFNPGVVQAVDPFVAALNLPCLLALYDPSFVFISATNIITGAGVPASGASVIVGANG

Radius of gyration: 20.87 Å; Cα contacts (8 Å, |Δi|>4): 375; chains: 1; bounding box: 80×35×36 Å

Mean predicted aligned error: 9.88 Å

Secondary structure (DSSP, 8-state):
-HHHHHHHHHHHTTS-----PPEEEEEE-SEE-SPPP-BEEEEEESSEEEEE-TTS-EE-BS--EEEESSEEEEESEEEE-B--TTT-S-B-EEEEEEETT-EEEEE----TT---HHHHTTTS--EEEE-EEEEEEEESSSSS--EEEEES--

Foldseek 3Di:
DVVVVVVVVVVVVPPPPPDPAFAAEDADPEEAEEQDAHRHQYYEYPYEYAYEDPLDAREYEQHQYYEFPAEAEYVQFHAAWYHYPPPHDTHAHAYHEAEPPYEGEGEYDDDPPDPPQVVRCVPRFRDDHHGHPYYYWHPDDDDPTYDYYTGYDD